Protein AF-A0A4C1VQT9-F1 (afdb_monomer_lite)

Radius of gyration: 30.83 Å; chains: 1; bounding box: 54×48×93 Å

InterPro domains:
  IPR000058 Zinc finger, AN1-type [PF01428] (2-27)
  IPR000058 Zinc finger, AN1-type [PS51039] (1-33)
  IPR035896 AN1-like Zinc finger [G3DSA:4.10.1110.10] (1-51)
  IPR035896 AN1-like Zinc finger [SSF118310] (2-44)

Sequence (117 aa):
MVPLVCSECSLNFCLKHRHTTDHACEGKLAAKRRQAAEAAMARMKAQENRSPANASVTNQSFSDIQGNMTEDEALAHALAISMQDEAQSVQERDANLARALMRQRVGGEQNSRCIIS

Foldseek 3Di:
DDWQAAPFLRDTDDPQQNDCVSDVRPGNVVSVVVVVVVVVVVVVVVVVVDDDDDDDDDDDDPPVVPDDQDPVSVVVVVVVVVVVVVVVVVVVVVVVVVVVVVVVVVPPDDDDDDDDD

Organism: Eumeta variegata (NCBI:txid151549)

Secondary structure (DSSP, 8-state):
---EE-TTT--EE-GGG-STTTTT--HHHHHHHHHHHHHHHHHHHHHHT----------S--TTTSS---HHHHHHHHHHHHHHHHHHHHHHHHHHHHHHHHHHHTTS---------

Structure (mmCIF, N/CA/C/O backbone):
data_AF-A0A4C1VQT9-F1
#
_entry.id   AF-A0A4C1VQT9-F1
#
loop_
_atom_site.group_PDB
_atom_site.id
_atom_site.type_symbol
_atom_site.label_atom_id
_atom_site.label_alt_id
_atom_site.label_comp_id
_atom_site.label_asym_id
_atom_site.label_entity_id
_atom_site.label_seq_id
_atom_site.pdbx_PDB_ins_code
_atom_site.Cartn_x
_atom_site.Cartn_y
_atom_site.Cartn_z
_atom_site.occupancy
_atom_site.B_iso_or_equiv
_atom_site.auth_seq_id
_atom_site.auth_comp_id
_atom_site.auth_asym_id
_atom_site.auth_atom_id
_atom_site.pdbx_PDB_model_num
ATOM 1 N N . MET A 1 1 ? -10.514 1.013 -29.780 1.00 65.19 1 MET A N 1
ATOM 2 C CA . MET A 1 1 ? -9.141 1.138 -29.234 1.00 65.19 1 MET A CA 1
ATOM 3 C C . MET A 1 1 ? -8.740 -0.227 -28.698 1.00 65.19 1 MET A C 1
ATOM 5 O O . MET A 1 1 ? -9.563 -0.838 -28.032 1.00 65.19 1 MET A O 1
ATOM 9 N N . VAL A 1 2 ? -7.555 -0.736 -29.041 1.00 82.19 2 VAL A N 1
ATOM 10 C CA . VAL A 1 2 ? -7.097 -2.073 -28.617 1.00 82.19 2 VAL A CA 1
ATOM 11 C C . VAL A 1 2 ? -6.213 -1.920 -27.373 1.00 82.19 2 VAL A C 1
ATOM 13 O O . VAL A 1 2 ? -5.217 -1.198 -27.463 1.00 82.19 2 VAL A O 1
ATOM 16 N N . PRO A 1 3 ? -6.554 -2.536 -26.225 1.00 83.25 3 PRO A N 1
ATOM 17 C CA . PRO A 1 3 ? -5.699 -2.506 -25.043 1.00 83.25 3 PRO A CA 1
ATOM 18 C C . PRO A 1 3 ? -4.463 -3.388 -25.263 1.00 83.25 3 PRO A C 1
ATOM 20 O O . PRO A 1 3 ? -4.587 -4.553 -25.641 1.00 83.25 3 PRO A O 1
ATOM 23 N N . LEU A 1 4 ? -3.269 -2.838 -25.029 1.00 89.88 4 LEU A N 1
ATOM 24 C CA . LEU A 1 4 ? -2.021 -3.601 -25.032 1.00 89.88 4 LEU A CA 1
ATOM 25 C C . LEU A 1 4 ? -1.558 -3.809 -23.596 1.00 89.88 4 LEU A C 1
ATOM 27 O O . LEU A 1 4 ? -1.104 -2.871 -22.943 1.00 89.88 4 LEU A O 1
ATOM 31 N N . VAL A 1 5 ? -1.685 -5.046 -23.124 1.00 92.88 5 VAL A N 1
ATOM 32 C CA . VAL A 1 5 ? -1.289 -5.453 -21.775 1.00 92.88 5 VAL A CA 1
ATOM 33 C C . VAL A 1 5 ? 0.158 -5.938 -21.799 1.00 92.88 5 VAL A C 1
ATOM 35 O O . VAL A 1 5 ? 0.507 -6.828 -22.574 1.00 92.88 5 VAL A O 1
ATOM 38 N N . CYS A 1 6 ? 1.004 -5.375 -20.939 1.00 92.50 6 CYS A N 1
ATOM 39 C CA . CYS A 1 6 ? 2.365 -5.869 -20.742 1.00 92.50 6 CYS A CA 1
ATOM 40 C C . CYS A 1 6 ? 2.352 -7.224 -20.013 1.00 92.50 6 CYS A C 1
ATOM 42 O O . CYS A 1 6 ? 1.701 -7.364 -18.979 1.00 92.50 6 CYS A O 1
ATOM 44 N N . SER A 1 7 ? 3.109 -8.211 -20.503 1.00 90.81 7 SER A N 1
ATOM 45 C CA . SER A 1 7 ? 3.187 -9.561 -19.915 1.00 90.81 7 SER A CA 1
ATOM 46 C C . SER A 1 7 ? 3.878 -9.616 -18.551 1.00 90.81 7 SER A C 1
ATOM 48 O O . SER A 1 7 ? 3.730 -10.597 -17.821 1.00 90.81 7 SER A O 1
ATOM 50 N N . GLU A 1 8 ? 4.664 -8.592 -18.213 1.00 92.81 8 GLU A N 1
ATOM 51 C CA . GLU A 1 8 ? 5.417 -8.552 -16.962 1.00 92.81 8 GLU A CA 1
ATOM 52 C C . GLU A 1 8 ? 4.651 -7.826 -15.859 1.00 92.81 8 GLU A C 1
ATOM 54 O O . GLU A 1 8 ? 4.464 -8.380 -14.781 1.00 92.81 8 GLU A O 1
ATOM 59 N N . CYS A 1 9 ? 4.191 -6.599 -16.111 1.00 92.19 9 CYS A N 1
ATOM 60 C CA . CYS A 1 9 ? 3.545 -5.782 -15.084 1.00 92.19 9 CYS A CA 1
ATOM 61 C C . CYS A 1 9 ? 2.009 -5.786 -15.136 1.00 92.19 9 CYS A C 1
ATOM 63 O O . CYS A 1 9 ? 1.372 -5.184 -14.266 1.00 92.19 9 CYS A O 1
ATOM 65 N N . SER A 1 10 ? 1.423 -6.456 -16.136 1.00 91.56 10 SER A N 1
ATOM 66 C CA . SER A 1 10 ? -0.025 -6.575 -16.359 1.00 91.56 10 SER A CA 1
ATOM 67 C C . SER A 1 10 ? -0.754 -5.227 -16.459 1.00 91.56 10 SER A C 1
ATOM 69 O O . SER A 1 10 ? -1.941 -5.135 -16.154 1.00 91.56 10 SER A O 1
ATOM 71 N N . LEU A 1 11 ? -0.042 -4.173 -16.876 1.00 91.00 11 LEU A N 1
ATOM 72 C CA . LEU A 1 11 ? -0.579 -2.828 -17.093 1.00 91.00 11 LEU A CA 1
ATOM 73 C C . LEU A 1 11 ? -0.863 -2.570 -18.577 1.00 91.00 11 LEU A C 1
ATOM 75 O O . LEU A 1 11 ? -0.239 -3.172 -19.453 1.00 91.00 11 LEU A O 1
ATOM 79 N N . ASN A 1 12 ? -1.805 -1.659 -18.838 1.00 93.00 12 ASN A N 1
ATOM 80 C CA . ASN A 1 12 ? -2.196 -1.242 -20.182 1.00 93.00 12 ASN A CA 1
ATOM 81 C C . ASN A 1 12 ? -1.324 -0.086 -20.677 1.00 93.00 12 ASN A C 1
ATOM 83 O O . ASN A 1 12 ? -1.196 0.932 -19.999 1.00 93.00 12 ASN A O 1
ATOM 87 N N . PHE A 1 13 ? -0.805 -0.211 -21.895 1.00 92.12 13 PHE A N 1
ATOM 88 C CA . PHE A 1 13 ? 0.005 0.809 -22.555 1.00 92.12 13 PHE A CA 1
ATOM 89 C C . PHE A 1 13 ? -0.475 1.063 -23.991 1.00 92.12 13 PHE A C 1
ATOM 91 O O . PHE A 1 13 ? -1.281 0.318 -24.548 1.00 92.12 13 PHE A O 1
ATOM 98 N N . CYS A 1 14 ? 0.005 2.144 -24.607 1.00 92.50 14 CYS A N 1
ATOM 99 C CA . CYS A 1 14 ? -0.223 2.424 -26.027 1.00 92.50 14 CYS A CA 1
ATOM 100 C C . CYS A 1 14 ? 0.831 1.721 -26.905 1.00 92.50 14 CYS A C 1
ATOM 102 O O . CYS A 1 14 ? 1.847 1.251 -26.398 1.00 92.50 14 CYS A O 1
ATOM 104 N N . LEU A 1 15 ? 0.639 1.687 -28.235 1.00 89.81 15 LEU A N 1
ATOM 105 C CA . LEU A 1 15 ? 1.601 1.053 -29.161 1.00 89.81 15 LEU A CA 1
ATOM 106 C C . LEU A 1 15 ? 3.033 1.584 -28.998 1.00 89.81 15 LEU A C 1
ATOM 108 O O . LEU A 1 15 ? 3.982 0.814 -29.131 1.00 89.81 15 LEU A O 1
ATOM 112 N N . LYS A 1 16 ? 3.173 2.881 -28.689 1.00 90.88 16 LYS A N 1
ATOM 113 C CA . LYS A 1 16 ? 4.469 3.534 -28.460 1.00 90.88 16 LYS A CA 1
ATOM 114 C C . LYS A 1 16 ? 5.168 3.046 -27.190 1.00 90.88 16 LYS A C 1
ATOM 116 O O . LYS A 1 16 ? 6.382 3.109 -27.133 1.00 90.88 16 LYS A O 1
ATOM 121 N N . HIS A 1 17 ? 4.424 2.540 -26.206 1.00 92.25 17 HIS A N 1
ATOM 122 C CA . HIS A 1 17 ? 4.955 2.111 -24.908 1.00 92.25 17 HIS A CA 1
ATOM 123 C C . HIS A 1 17 ? 4.759 0.610 -24.653 1.00 92.25 17 HIS A C 1
ATOM 125 O O . HIS A 1 17 ? 4.718 0.168 -23.507 1.00 92.25 17 HIS A O 1
ATOM 131 N N . ARG A 1 18 ? 4.615 -0.202 -25.711 1.00 90.75 18 ARG A N 1
ATOM 132 C CA . ARG A 1 18 ? 4.323 -1.636 -25.551 1.00 90.75 18 ARG A CA 1
ATOM 133 C C . ARG A 1 18 ? 5.484 -2.425 -24.940 1.00 90.75 18 ARG A C 1
ATOM 135 O O . ARG A 1 18 ? 5.249 -3.448 -24.305 1.00 90.75 18 ARG A O 1
ATOM 142 N N . HIS A 1 19 ? 6.723 -1.992 -25.171 1.00 91.62 19 HIS A N 1
ATOM 143 C CA . HIS A 1 19 ? 7.910 -2.700 -24.700 1.00 91.62 19 HIS A CA 1
ATOM 144 C C . HIS A 1 19 ? 8.334 -2.232 -23.316 1.00 91.62 19 HIS A C 1
ATOM 146 O O . HIS A 1 19 ? 8.161 -1.070 -22.964 1.00 91.62 19 HIS A O 1
ATOM 152 N N . THR A 1 20 ? 8.957 -3.138 -22.563 1.00 89.81 20 THR A N 1
ATOM 153 C CA . THR A 1 20 ? 9.456 -2.917 -21.196 1.00 89.81 20 THR A CA 1
ATOM 154 C C . THR A 1 20 ? 10.550 -1.855 -21.085 1.00 89.81 20 THR A C 1
ATOM 156 O O . THR A 1 20 ? 10.921 -1.495 -19.976 1.00 89.81 20 THR A O 1
ATOM 159 N N . THR A 1 21 ? 11.111 -1.405 -22.208 1.00 90.25 21 THR A N 1
ATOM 160 C CA . THR A 1 21 ? 12.071 -0.295 -22.292 1.00 90.25 21 THR A CA 1
ATOM 161 C C . THR A 1 21 ? 11.386 1.053 -22.497 1.00 90.25 21 THR A C 1
ATOM 163 O O . THR A 1 21 ? 11.907 2.070 -22.056 1.00 90.25 21 THR A O 1
ATOM 166 N N . ASP A 1 22 ? 10.224 1.063 -23.155 1.00 91.62 22 ASP A N 1
ATOM 167 C CA . ASP A 1 22 ? 9.461 2.276 -23.471 1.00 91.62 22 ASP A CA 1
ATOM 168 C C . ASP A 1 22 ? 8.476 2.657 -22.357 1.00 91.62 22 ASP A C 1
ATOM 170 O O . ASP A 1 22 ? 8.019 3.795 -22.280 1.00 91.62 22 ASP A O 1
ATOM 174 N N . HIS A 1 23 ? 8.142 1.711 -21.478 1.00 91.25 23 HIS A N 1
ATOM 175 C CA . HIS A 1 23 ? 7.532 1.996 -20.185 1.00 91.25 23 HIS A CA 1
ATOM 176 C C . HIS A 1 23 ? 8.478 1.538 -19.082 1.00 91.25 23 HIS A C 1
ATOM 178 O O . HIS A 1 23 ? 9.120 0.504 -19.218 1.00 91.25 23 HIS A O 1
ATOM 184 N N . ALA A 1 24 ? 8.549 2.278 -17.975 1.00 90.88 24 AL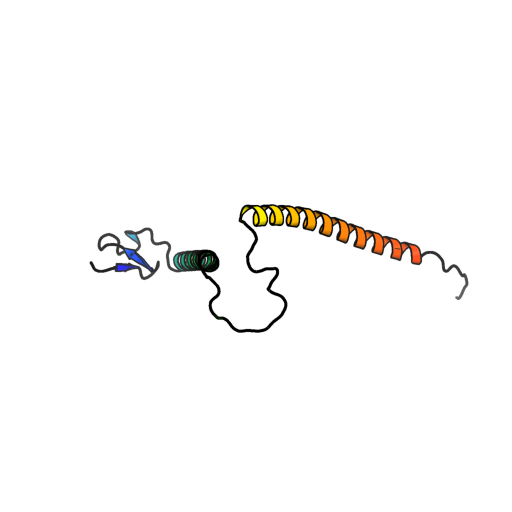A A N 1
ATOM 185 C CA . ALA A 1 24 ? 9.332 1.892 -16.804 1.00 90.88 24 ALA A CA 1
ATOM 186 C C . ALA A 1 24 ? 8.735 0.628 -16.151 1.00 90.88 24 ALA A C 1
ATOM 188 O O . ALA A 1 24 ? 7.958 0.695 -15.200 1.00 90.88 24 ALA A O 1
ATOM 189 N N . CYS A 1 25 ? 9.030 -0.541 -16.720 1.00 92.75 25 CYS A N 1
ATOM 190 C CA . CYS A 1 25 ? 8.448 -1.805 -16.304 1.00 92.75 25 CYS A CA 1
ATOM 191 C C . CYS A 1 25 ? 9.034 -2.256 -14.965 1.00 92.75 25 CYS A C 1
ATOM 193 O O . CYS A 1 25 ? 10.182 -2.678 -14.889 1.00 92.75 25 CYS A O 1
ATOM 195 N N . GLU A 1 26 ? 8.210 -2.262 -13.922 1.00 89.94 26 GLU A N 1
ATOM 196 C CA . GLU A 1 26 ? 8.603 -2.723 -12.581 1.00 89.94 26 GLU A CA 1
ATOM 197 C C . GLU A 1 26 ? 8.749 -4.260 -12.484 1.00 89.94 26 GLU A C 1
ATOM 199 O O . GLU A 1 26 ? 9.241 -4.797 -11.491 1.00 89.94 26 GLU A O 1
ATOM 204 N N . GLY A 1 27 ? 8.313 -4.989 -13.518 1.00 92.25 27 GLY A N 1
ATOM 205 C CA . GLY A 1 27 ? 8.392 -6.447 -13.604 1.00 92.25 27 GLY A CA 1
ATOM 206 C C . GLY A 1 27 ? 7.295 -7.197 -12.834 1.00 92.25 27 GLY A C 1
ATOM 207 O O . GLY A 1 27 ? 6.469 -6.616 -12.125 1.00 92.25 27 GLY A O 1
ATOM 208 N N . LYS A 1 28 ? 7.300 -8.533 -12.959 1.00 91.62 28 LYS A N 1
ATOM 209 C CA . LYS A 1 28 ? 6.267 -9.425 -12.389 1.00 91.62 28 LYS A CA 1
ATOM 210 C C . LYS A 1 28 ? 6.146 -9.360 -10.874 1.00 91.62 28 LYS A C 1
ATOM 212 O O . LYS A 1 28 ? 5.036 -9.384 -10.344 1.00 91.62 28 LYS A O 1
ATOM 217 N N . LEU A 1 29 ? 7.271 -9.321 -10.159 1.00 92.56 29 LEU A N 1
ATOM 218 C CA . LEU A 1 29 ? 7.253 -9.371 -8.695 1.00 92.56 29 LEU A CA 1
ATOM 219 C C . LEU A 1 29 ? 6.673 -8.083 -8.100 1.00 92.56 29 LEU A C 1
ATOM 221 O O . LEU A 1 29 ? 5.814 -8.148 -7.221 1.00 92.56 29 LEU A O 1
ATOM 225 N N . ALA A 1 30 ? 7.109 -6.925 -8.599 1.00 91.56 30 ALA A N 1
ATOM 226 C CA . ALA A 1 30 ? 6.597 -5.634 -8.155 1.00 91.56 30 ALA A CA 1
ATOM 227 C C . ALA A 1 30 ? 5.113 -5.470 -8.508 1.00 91.56 30 ALA A C 1
ATOM 229 O O . ALA A 1 30 ? 4.319 -5.077 -7.654 1.00 91.56 30 ALA A O 1
ATOM 230 N N . ALA A 1 31 ? 4.706 -5.888 -9.711 1.00 91.19 31 ALA A N 1
ATOM 231 C CA . ALA A 1 31 ? 3.304 -5.855 -10.113 1.00 91.19 31 ALA A CA 1
ATOM 232 C C . ALA A 1 31 ? 2.401 -6.708 -9.211 1.00 91.19 31 ALA A C 1
ATOM 234 O O . ALA A 1 31 ? 1.341 -6.240 -8.798 1.00 91.19 31 ALA A O 1
ATOM 235 N N . LYS A 1 32 ? 2.838 -7.916 -8.824 1.00 92.19 32 LYS A N 1
ATOM 236 C CA . LYS A 1 32 ? 2.106 -8.750 -7.854 1.00 92.19 32 LYS A CA 1
ATOM 237 C C . LYS A 1 32 ? 1.974 -8.076 -6.489 1.00 92.19 32 LYS A C 1
ATOM 239 O O . LYS A 1 32 ? 0.902 -8.130 -5.893 1.00 92.19 32 LYS A O 1
ATOM 244 N N . ARG A 1 33 ? 3.038 -7.432 -5.995 1.00 93.38 33 ARG A N 1
ATOM 245 C CA . ARG A 1 33 ? 2.998 -6.688 -4.722 1.00 93.38 33 ARG A CA 1
ATOM 246 C C . ARG A 1 33 ? 1.991 -5.542 -4.779 1.00 93.38 33 ARG A C 1
ATOM 248 O O . ARG A 1 33 ? 1.167 -5.424 -3.879 1.00 93.38 33 ARG A O 1
ATOM 255 N N . ARG A 1 34 ? 2.010 -4.753 -5.857 1.00 91.88 34 ARG A N 1
ATOM 256 C CA . ARG A 1 34 ? 1.050 -3.664 -6.085 1.00 91.88 34 ARG A CA 1
ATOM 257 C C . ARG A 1 34 ? -0.387 -4.178 -6.151 1.00 91.88 34 ARG A C 1
ATOM 259 O O . ARG A 1 34 ? -1.244 -3.650 -5.454 1.00 91.88 34 ARG A O 1
ATOM 266 N N . GLN A 1 35 ? -0.636 -5.244 -6.909 1.00 90.75 35 GLN A N 1
ATOM 267 C CA . GLN A 1 35 ? -1.965 -5.852 -7.005 1.00 90.75 35 GLN A CA 1
ATOM 268 C C . GLN A 1 35 ? -2.465 -6.367 -5.647 1.00 90.75 35 GLN A C 1
ATOM 270 O O . GLN A 1 35 ? -3.635 -6.197 -5.312 1.00 90.75 35 GLN A O 1
ATOM 275 N N . ALA A 1 36 ? -1.588 -6.979 -4.846 1.00 92.44 36 ALA A N 1
ATOM 276 C CA . ALA A 1 36 ? -1.939 -7.435 -3.505 1.00 92.44 36 ALA A CA 1
ATOM 277 C C . ALA A 1 36 ? -2.293 -6.263 -2.575 1.00 92.44 36 ALA A C 1
ATOM 279 O O . ALA A 1 36 ? -3.284 -6.346 -1.849 1.00 92.44 36 ALA A O 1
ATOM 280 N N . ALA A 1 37 ? -1.522 -5.172 -2.627 1.00 92.69 37 ALA A N 1
ATOM 281 C CA . ALA A 1 37 ? -1.783 -3.965 -1.847 1.00 92.69 37 ALA A CA 1
ATOM 282 C C . ALA A 1 37 ? -3.116 -3.311 -2.240 1.00 92.69 37 ALA A C 1
ATOM 284 O O . ALA A 1 37 ? -3.947 -3.030 -1.378 1.00 92.69 37 ALA A O 1
ATOM 285 N N . GLU A 1 38 ? -3.367 -3.151 -3.538 1.00 92.44 38 GLU A N 1
ATOM 286 C CA . GLU A 1 38 ? -4.620 -2.596 -4.052 1.00 92.44 38 GLU A CA 1
ATOM 287 C C . GLU A 1 38 ? -5.824 -3.465 -3.662 1.00 92.44 38 GLU A C 1
ATOM 289 O O . GLU A 1 38 ? -6.835 -2.952 -3.187 1.00 92.44 38 GLU A O 1
ATOM 294 N N . ALA A 1 39 ? -5.704 -4.793 -3.755 1.00 91.69 39 ALA A N 1
ATOM 295 C CA . ALA A 1 39 ? -6.755 -5.712 -3.326 1.00 91.69 39 ALA A CA 1
ATOM 296 C C . ALA A 1 39 ? -7.011 -5.666 -1.808 1.00 91.69 39 ALA A C 1
ATOM 298 O O . ALA A 1 39 ? -8.141 -5.885 -1.368 1.00 91.69 39 ALA A O 1
ATOM 299 N N . ALA A 1 40 ? -5.987 -5.404 -0.992 1.00 93.00 40 ALA A N 1
ATOM 300 C CA . ALA A 1 40 ? -6.152 -5.201 0.446 1.00 93.00 40 ALA A CA 1
ATOM 301 C C . ALA A 1 40 ? -6.920 -3.902 0.740 1.00 93.00 40 ALA A C 1
ATOM 303 O O . ALA A 1 40 ? -7.898 -3.928 1.485 1.00 93.00 40 ALA A O 1
ATOM 304 N N . MET A 1 41 ? -6.552 -2.799 0.084 1.00 92.62 41 MET A N 1
ATOM 305 C CA . MET A 1 41 ? -7.251 -1.515 0.222 1.00 92.62 41 MET A CA 1
ATOM 306 C C . MET A 1 41 ? -8.696 -1.59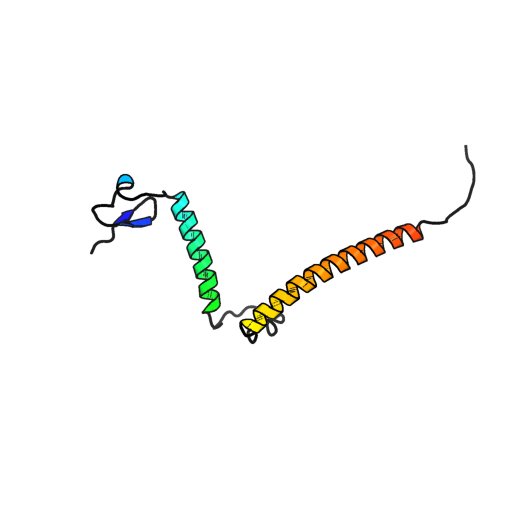0 -0.286 1.00 92.62 41 MET A C 1
ATOM 308 O O . MET A 1 41 ? -9.612 -1.086 0.359 1.00 92.62 41 MET A O 1
ATOM 312 N N . ALA A 1 42 ? -8.934 -2.280 -1.404 1.00 90.25 42 ALA A N 1
ATOM 313 C CA . ALA A 1 42 ? -10.277 -2.490 -1.934 1.00 90.25 42 ALA A CA 1
ATOM 314 C C . ALA A 1 42 ? -11.165 -3.287 -0.966 1.00 90.25 42 ALA A C 1
ATOM 316 O O . ALA A 1 42 ? -12.351 -2.991 -0.852 1.00 90.25 42 ALA A O 1
ATOM 317 N N . ARG A 1 43 ? -10.605 -4.262 -0.235 1.00 90.12 43 ARG A N 1
ATOM 318 C CA . ARG A 1 43 ? -11.328 -4.985 0.825 1.00 90.12 43 ARG A CA 1
ATOM 319 C C . ARG A 1 43 ? -11.699 -4.075 1.992 1.00 90.12 43 ARG A C 1
ATOM 321 O O . ARG A 1 43 ? -12.842 -4.129 2.431 1.00 90.12 43 ARG A O 1
ATOM 328 N N . MET A 1 44 ? -10.779 -3.220 2.438 1.00 86.94 44 MET A N 1
ATOM 329 C CA . MET A 1 44 ? -11.056 -2.236 3.492 1.00 86.94 44 MET A CA 1
ATOM 330 C C . MET A 1 44 ? -12.186 -1.284 3.073 1.00 86.94 44 MET A C 1
ATOM 332 O O . MET A 1 44 ? -13.158 -1.125 3.803 1.00 86.94 44 MET A O 1
ATOM 336 N N . LYS A 1 45 ? -12.134 -0.759 1.843 1.00 86.62 45 LYS A N 1
ATOM 337 C CA . LYS A 1 45 ? -13.182 0.117 1.297 1.00 86.62 45 LYS A CA 1
ATOM 338 C C . LYS A 1 45 ? -14.519 -0.602 1.062 1.00 86.62 45 LYS A C 1
ATOM 340 O O . LYS A 1 45 ? -15.585 -0.020 1.223 1.00 86.62 45 LYS A O 1
ATOM 345 N N . ALA A 1 46 ? -14.494 -1.870 0.656 1.00 78.56 46 ALA A N 1
ATOM 346 C CA . ALA A 1 46 ? -15.713 -2.655 0.461 1.00 78.56 46 ALA A CA 1
ATOM 347 C C . ALA A 1 46 ? -16.395 -3.020 1.787 1.00 78.56 46 ALA A C 1
ATOM 349 O O . ALA A 1 46 ? -17.613 -3.179 1.808 1.00 78.56 46 ALA A O 1
ATOM 350 N N . GLN A 1 47 ? -15.632 -3.149 2.875 1.00 70.00 47 GLN A N 1
ATOM 351 C CA . GLN A 1 47 ? -16.180 -3.357 4.214 1.00 70.00 47 GLN A CA 1
ATOM 352 C C . GLN A 1 47 ? -16.941 -2.120 4.708 1.00 70.00 47 GLN A C 1
ATOM 354 O O . GLN A 1 47 ? -17.981 -2.268 5.337 1.00 70.00 47 GLN A O 1
ATOM 359 N N . GLU A 1 48 ? -16.482 -0.922 4.349 1.00 66.62 48 GLU A N 1
ATOM 360 C CA . GLU A 1 48 ? -17.169 0.341 4.649 1.00 66.62 48 GLU A CA 1
ATOM 361 C C . GLU A 1 48 ? -18.525 0.459 3.928 1.00 66.62 48 GLU A C 1
ATOM 363 O O . GLU A 1 48 ? -19.484 0.987 4.480 1.00 66.62 48 GLU A O 1
ATOM 368 N N . ASN A 1 49 ? -18.637 -0.089 2.711 1.00 64.31 49 ASN A N 1
ATOM 369 C CA . ASN A 1 49 ? -19.816 0.085 1.854 1.00 64.31 49 ASN A CA 1
ATOM 370 C C . ASN A 1 49 ? -20.752 -1.143 1.792 1.00 64.31 49 ASN A C 1
ATOM 372 O O . ASN A 1 49 ? -21.720 -1.152 1.028 1.00 64.31 49 ASN A O 1
ATOM 376 N N . ARG A 1 50 ? -20.469 -2.218 2.544 1.00 57.62 50 ARG A N 1
ATOM 377 C CA . ARG A 1 50 ? -21.338 -3.405 2.612 1.00 57.62 50 ARG A CA 1
ATOM 378 C C . ARG A 1 50 ? -22.319 -3.292 3.776 1.00 57.62 50 ARG A C 1
ATOM 380 O O . ARG A 1 50 ? -22.015 -3.673 4.901 1.00 57.62 50 ARG A O 1
ATOM 387 N N . SER A 1 51 ? -23.550 -2.888 3.468 1.00 57.03 51 SER A N 1
ATOM 388 C CA . SER A 1 51 ? -24.716 -3.238 4.288 1.00 57.03 51 SER A CA 1
ATOM 389 C C . SER A 1 51 ? -24.824 -4.775 4.363 1.00 57.03 51 SER A C 1
ATOM 391 O O . SER A 1 51 ? -24.725 -5.434 3.320 1.00 57.03 51 SER A O 1
ATOM 393 N N . PRO A 1 52 ? -24.998 -5.390 5.547 1.00 53.50 52 PRO A N 1
ATOM 394 C CA . PRO A 1 52 ? -24.921 -6.837 5.694 1.00 53.50 52 PRO A CA 1
ATOM 395 C C . PRO A 1 52 ? -26.236 -7.484 5.248 1.00 53.50 52 PRO A C 1
ATOM 397 O O . PRO A 1 52 ? -27.108 -7.792 6.053 1.00 53.50 52 PRO A O 1
ATOM 400 N N . ALA A 1 53 ? -26.387 -7.717 3.948 1.00 55.09 53 ALA A N 1
ATOM 401 C CA . ALA A 1 53 ? -27.387 -8.644 3.444 1.00 55.09 53 ALA A CA 1
ATOM 402 C C . ALA A 1 53 ? -26.745 -10.031 3.300 1.00 55.09 53 ALA A C 1
ATOM 404 O O . ALA A 1 53 ? -26.010 -10.299 2.353 1.00 55.09 53 ALA A O 1
ATOM 405 N N . ASN A 1 54 ? -27.096 -10.915 4.236 1.00 63.78 54 ASN A N 1
ATOM 406 C CA . ASN A 1 54 ? -27.081 -12.368 4.074 1.00 63.78 54 ASN A CA 1
ATOM 407 C C . ASN A 1 54 ? -25.705 -13.074 4.136 1.00 63.78 54 ASN A C 1
ATOM 409 O O . ASN A 1 54 ? -25.110 -13.443 3.126 1.00 63.78 54 ASN A O 1
ATOM 413 N N . ALA A 1 55 ? -25.250 -13.358 5.355 1.00 50.28 55 ALA A N 1
ATOM 414 C CA . ALA A 1 55 ? -24.382 -14.500 5.638 1.00 50.28 55 ALA A CA 1
ATOM 415 C C . ALA A 1 55 ? -24.810 -15.111 6.978 1.00 50.28 55 ALA A C 1
ATOM 417 O O . ALA A 1 55 ? -24.406 -14.677 8.051 1.00 50.28 55 ALA A O 1
ATOM 418 N N . SER A 1 56 ? -25.701 -16.096 6.887 1.00 70.38 56 SER A N 1
ATOM 419 C CA . SER A 1 56 ? -26.000 -17.053 7.952 1.00 70.38 56 SER A CA 1
ATOM 420 C C . SER A 1 56 ? -24.714 -17.771 8.363 1.00 70.38 56 SER A C 1
ATOM 422 O O . SER A 1 56 ? -24.167 -18.447 7.502 1.00 70.38 56 SER A O 1
ATOM 424 N N . VAL A 1 57 ? -24.251 -17.620 9.614 1.00 49.69 57 VAL A N 1
ATOM 425 C CA . VAL A 1 57 ? -23.467 -18.599 10.407 1.00 49.69 57 VAL A CA 1
ATOM 426 C C . VAL A 1 57 ? -23.398 -18.103 11.872 1.00 49.69 57 VAL A C 1
ATOM 428 O O . VAL A 1 57 ? -22.665 -17.180 12.198 1.00 49.69 57 VAL A O 1
ATOM 431 N N . THR A 1 58 ? -24.191 -18.757 12.730 1.00 46.41 58 THR A N 1
ATOM 432 C CA . THR A 1 58 ? -24.060 -18.969 14.196 1.00 46.41 58 THR A CA 1
ATOM 433 C C . THR A 1 58 ? -23.826 -17.798 15.171 1.00 46.41 58 THR A C 1
ATOM 435 O O . THR A 1 58 ? -22.746 -17.231 15.273 1.00 46.41 58 THR A O 1
ATOM 438 N N . ASN A 1 59 ? -24.848 -17.593 16.014 1.00 64.62 59 ASN A N 1
ATOM 439 C CA . ASN A 1 59 ? -24.868 -16.875 17.294 1.00 64.62 59 ASN A CA 1
ATOM 440 C C . ASN A 1 59 ? -23.634 -17.118 18.183 1.00 64.62 59 ASN A C 1
ATOM 442 O O . ASN A 1 59 ? -23.480 -18.219 18.707 1.00 64.62 59 ASN A O 1
ATOM 446 N N . GLN A 1 60 ? -22.884 -16.054 18.474 1.00 47.19 60 GLN A N 1
ATOM 447 C CA . GLN A 1 60 ? -22.658 -15.569 19.843 1.00 47.19 60 GLN A CA 1
ATOM 448 C C . GLN A 1 60 ? -22.504 -14.040 19.789 1.00 47.19 60 GLN A C 1
ATOM 450 O O . GLN A 1 60 ? -21.676 -13.545 19.031 1.00 47.19 60 GLN A O 1
ATOM 455 N N . SER A 1 61 ? -23.351 -13.324 20.539 1.00 56.16 61 SER A N 1
ATOM 456 C CA . SER A 1 61 ? -23.357 -11.870 20.801 1.00 56.16 61 SER A CA 1
ATOM 457 C C . SER A 1 61 ? -22.512 -10.986 19.874 1.00 56.16 61 SER A C 1
ATOM 459 O O . SER A 1 61 ? -21.403 -10.588 20.215 1.00 56.16 61 SER A O 1
ATOM 461 N N . PHE A 1 62 ? -23.074 -10.630 18.719 1.00 50.34 62 PHE A N 1
ATOM 462 C CA . PHE A 1 62 ? -22.504 -9.636 17.796 1.00 50.34 62 PHE A CA 1
ATOM 463 C C . PHE A 1 62 ? -23.219 -8.271 17.869 1.00 50.34 62 PHE A C 1
ATOM 465 O O . PHE A 1 62 ? -22.814 -7.320 17.203 1.00 50.34 62 PHE A O 1
ATOM 472 N N . SER A 1 63 ? -24.273 -8.161 18.687 1.00 55.69 63 SER A N 1
ATOM 473 C CA . SER A 1 63 ? -25.169 -6.998 18.729 1.00 55.69 63 SER A CA 1
ATOM 474 C C . SER A 1 63 ? -24.550 -5.743 19.349 1.00 55.69 63 SER A C 1
ATOM 476 O O . SER A 1 63 ? -25.006 -4.651 19.036 1.00 55.69 63 S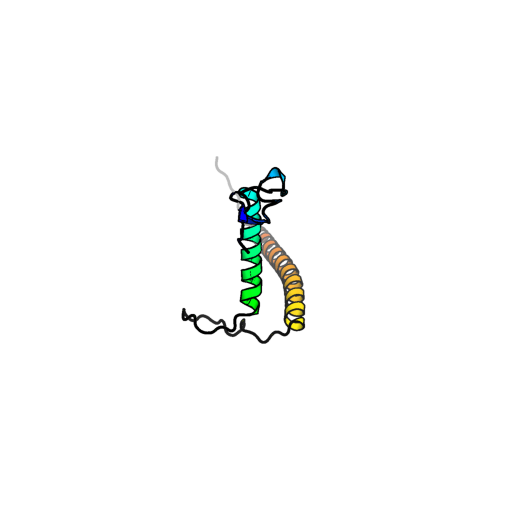ER A O 1
ATOM 478 N N . ASP A 1 64 ? -23.486 -5.870 20.148 1.00 52.91 64 ASP A N 1
ATOM 479 C CA . ASP A 1 64 ? -22.776 -4.713 20.720 1.00 52.91 64 ASP A CA 1
ATOM 480 C C . ASP A 1 64 ? -21.665 -4.175 19.800 1.00 52.91 64 ASP A C 1
ATOM 482 O O . ASP A 1 64 ? -21.043 -3.160 20.097 1.00 52.91 64 ASP A O 1
ATOM 486 N N . ILE A 1 65 ? -21.419 -4.829 18.656 1.00 59.00 65 ILE A N 1
ATOM 487 C CA . ILE A 1 65 ? -20.390 -4.421 17.680 1.00 59.00 65 ILE A CA 1
ATOM 488 C C . ILE A 1 65 ? -21.028 -3.914 16.371 1.00 59.00 65 ILE A C 1
ATOM 490 O O . ILE A 1 65 ? -20.354 -3.349 15.511 1.00 59.00 65 ILE A O 1
ATOM 494 N N . GLN A 1 66 ? -22.348 -4.046 16.205 1.00 47.97 66 GLN A N 1
ATOM 495 C CA . GLN A 1 66 ? -23.043 -3.664 14.974 1.00 47.97 66 GLN A CA 1
ATOM 496 C C . GLN A 1 66 ? -23.752 -2.307 15.085 1.00 47.97 66 GLN A C 1
ATOM 498 O O . GLN A 1 66 ? -24.974 -2.219 15.074 1.00 47.97 66 GLN A O 1
ATOM 503 N N . GLY A 1 67 ? -22.947 -1.240 15.065 1.00 58.28 67 GLY A N 1
ATOM 504 C CA . GLY A 1 67 ? -23.266 -0.080 14.225 1.00 58.28 67 GLY A CA 1
ATOM 505 C C . GLY A 1 67 ? -24.172 1.010 14.797 1.00 58.28 67 GLY A C 1
ATOM 506 O O . GLY A 1 67 ? -25.157 1.364 14.156 1.00 58.28 67 GLY A O 1
ATOM 507 N N . ASN A 1 68 ? -23.789 1.627 15.918 1.00 58.28 68 ASN A N 1
ATOM 508 C CA . ASN A 1 68 ? -24.312 2.954 16.282 1.00 58.28 68 ASN A CA 1
ATOM 509 C C . ASN A 1 68 ? -23.246 3.937 16.796 1.00 58.28 68 ASN A C 1
ATOM 511 O O . ASN A 1 68 ? -23.584 4.941 17.406 1.00 58.28 68 ASN A O 1
ATOM 515 N N . MET A 1 69 ? -21.964 3.663 16.559 1.00 58.16 69 MET A N 1
ATOM 516 C CA . MET A 1 69 ? -20.903 4.594 16.939 1.00 58.16 69 MET A CA 1
ATOM 517 C C . MET A 1 69 ? -20.664 5.549 15.771 1.00 58.16 69 MET A C 1
ATOM 519 O O . MET A 1 69 ? -20.238 5.134 14.692 1.00 58.16 69 MET A O 1
ATOM 523 N N . THR A 1 70 ? -21.006 6.821 15.977 1.00 74.50 70 THR A N 1
ATOM 524 C CA . THR A 1 70 ? -20.653 7.908 15.049 1.00 74.50 70 THR A CA 1
ATOM 525 C C . THR A 1 70 ? -19.123 7.991 14.904 1.00 74.50 70 THR A C 1
ATOM 527 O O . THR A 1 70 ? -18.403 7.518 15.779 1.00 74.50 70 THR A O 1
ATOM 530 N N . GLU A 1 71 ? -18.595 8.539 13.803 1.00 74.25 71 GLU A N 1
ATOM 531 C CA . GLU A 1 71 ? -17.137 8.615 13.544 1.00 74.25 71 GLU A CA 1
ATOM 532 C C . GLU A 1 71 ? -16.352 9.169 14.749 1.00 74.25 71 GLU A C 1
ATOM 534 O O . GLU A 1 71 ? -15.349 8.587 15.171 1.00 74.25 71 GLU A O 1
ATOM 539 N N . ASP A 1 72 ? -16.885 10.220 15.373 1.00 74.31 72 ASP A N 1
ATOM 540 C CA . ASP A 1 72 ? -16.305 10.846 16.563 1.00 74.31 72 ASP A CA 1
ATOM 541 C C . ASP A 1 72 ? -16.397 9.957 17.813 1.00 74.31 72 ASP A C 1
ATOM 543 O O . ASP A 1 72 ? -15.479 9.935 18.634 1.00 74.31 72 ASP A O 1
ATOM 547 N N . GLU A 1 73 ? -17.470 9.178 17.960 1.00 78.19 73 GLU A N 1
ATOM 548 C CA . GLU A 1 73 ? -17.637 8.216 19.055 1.00 78.19 73 GLU A CA 1
ATOM 549 C C . GLU A 1 73 ? -16.673 7.032 18.911 1.00 78.19 73 GLU A C 1
ATOM 551 O O . GLU A 1 73 ? -16.070 6.597 19.893 1.00 78.19 73 GLU A O 1
ATOM 556 N N . ALA A 1 74 ? -16.447 6.565 17.680 1.00 82.31 74 ALA A N 1
ATOM 557 C CA . ALA A 1 74 ? -15.447 5.546 17.386 1.00 82.31 74 ALA A CA 1
ATOM 558 C C . ALA A 1 74 ? -14.026 6.025 17.690 1.00 82.31 74 ALA A C 1
ATOM 560 O O . ALA A 1 74 ? -13.238 5.279 18.278 1.00 82.31 74 ALA A O 1
ATOM 561 N N . LEU A 1 75 ? -13.711 7.277 17.352 1.00 85.19 75 LEU A N 1
ATOM 562 C CA . LEU A 1 75 ? -12.411 7.870 17.640 1.00 85.19 75 LEU A CA 1
ATOM 563 C C . LEU A 1 75 ? -12.199 8.086 19.144 1.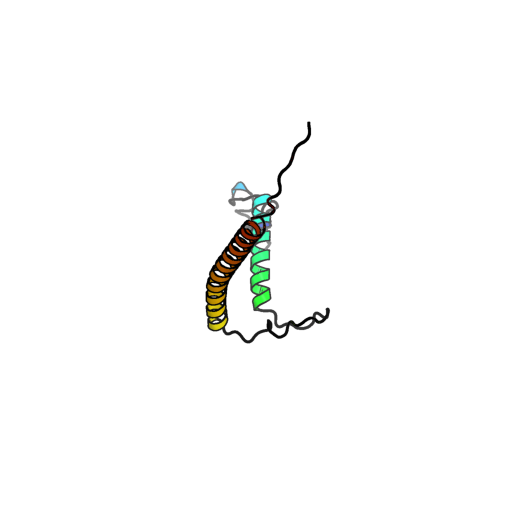00 85.19 75 LEU A C 1
ATOM 565 O O . LEU A 1 75 ? -11.153 7.711 19.678 1.00 85.19 75 LEU A O 1
ATOM 569 N N . ALA A 1 76 ? -13.193 8.639 19.841 1.00 86.94 76 ALA A N 1
ATOM 570 C CA . ALA A 1 76 ? -13.140 8.828 21.288 1.00 86.94 76 ALA A CA 1
ATOM 571 C C . ALA A 1 76 ? -12.971 7.490 22.024 1.00 86.94 76 ALA A C 1
ATOM 573 O O . ALA A 1 76 ? -12.158 7.383 22.945 1.00 86.94 76 ALA A O 1
ATOM 574 N N . HIS A 1 77 ? -13.676 6.449 21.576 1.00 80.62 77 HIS A N 1
ATOM 575 C CA . HIS A 1 77 ? -13.537 5.105 22.121 1.00 80.62 77 HIS A CA 1
ATOM 576 C C . HIS A 1 77 ? -12.153 4.503 21.836 1.00 80.62 77 HIS A C 1
ATOM 578 O O . HIS A 1 77 ? -11.554 3.919 22.734 1.00 80.62 77 HIS A O 1
ATOM 584 N N . ALA A 1 78 ? -11.593 4.691 20.635 1.00 80.44 78 ALA A N 1
ATOM 585 C CA . ALA A 1 78 ? -10.241 4.231 20.310 1.00 80.44 78 ALA A CA 1
ATOM 586 C C . ALA A 1 78 ? -9.171 4.879 21.209 1.00 80.44 78 ALA A C 1
ATOM 588 O O . ALA A 1 78 ? -8.304 4.180 21.733 1.00 80.44 78 ALA A O 1
ATOM 589 N N . LEU A 1 79 ? -9.269 6.191 21.456 1.00 82.31 79 LEU A N 1
ATOM 590 C CA . LEU A 1 79 ? -8.382 6.904 22.383 1.00 82.31 79 LEU A CA 1
ATOM 591 C C . LEU A 1 79 ? -8.541 6.396 23.824 1.00 82.31 79 LEU A C 1
ATOM 593 O O . LEU A 1 79 ? -7.546 6.179 24.519 1.00 82.31 79 LEU A O 1
ATOM 597 N N . ALA A 1 80 ? -9.781 6.156 24.261 1.00 82.94 80 ALA A N 1
ATOM 598 C CA . ALA A 1 80 ? -10.065 5.595 25.578 1.00 82.94 80 ALA A CA 1
ATOM 599 C C . ALA A 1 80 ? -9.521 4.165 25.733 1.00 82.94 80 ALA A C 1
ATOM 601 O O . ALA A 1 80 ? -8.969 3.849 26.785 1.00 82.94 80 ALA A O 1
ATOM 602 N N . ILE A 1 81 ? -9.613 3.326 24.694 1.00 81.06 81 ILE A N 1
ATOM 603 C CA . ILE A 1 81 ? -9.026 1.980 24.686 1.00 81.06 81 ILE A CA 1
ATOM 604 C C . ILE A 1 81 ? -7.508 2.066 24.807 1.00 81.06 81 ILE A C 1
ATOM 606 O O . ILE A 1 81 ? -6.952 1.377 25.648 1.00 81.06 81 ILE A O 1
ATOM 610 N N . SER A 1 82 ? -6.823 2.914 24.034 1.00 74.31 82 SER A N 1
ATOM 611 C CA . SER A 1 82 ? -5.360 3.026 24.140 1.00 74.31 82 SER A CA 1
ATOM 612 C C . SER A 1 82 ? -4.905 3.489 25.529 1.00 74.31 82 SER A C 1
ATOM 614 O O . SER A 1 82 ? -3.900 2.999 26.036 1.00 74.31 82 SER A O 1
ATOM 616 N N . MET A 1 83 ? -5.656 4.382 26.186 1.00 75.88 83 MET A N 1
ATOM 617 C CA . MET A 1 83 ? -5.369 4.770 27.573 1.00 75.88 83 MET A CA 1
ATOM 618 C C . MET A 1 83 ? -5.662 3.650 28.579 1.00 75.88 83 MET A C 1
ATOM 620 O O . MET A 1 83 ? -4.936 3.499 29.562 1.00 75.88 83 MET A O 1
ATOM 624 N N . GLN A 1 84 ? -6.724 2.875 28.355 1.00 69.62 84 GLN A N 1
ATOM 625 C CA . GLN A 1 84 ? -7.075 1.744 29.208 1.00 69.62 84 GLN A CA 1
ATOM 626 C C . GLN A 1 84 ? -6.143 0.553 29.007 1.00 69.62 84 GLN A C 1
ATOM 628 O O . GLN A 1 84 ? -5.867 -0.113 29.988 1.00 69.62 84 GLN A O 1
ATOM 633 N N . ASP A 1 85 ? -5.623 0.300 27.810 1.00 66.19 85 ASP A N 1
ATOM 634 C CA . ASP A 1 85 ? -4.649 -0.764 27.537 1.00 66.19 85 ASP A CA 1
ATOM 635 C C . ASP A 1 85 ? -3.293 -0.448 28.191 1.00 66.19 85 ASP A C 1
ATOM 637 O O . ASP A 1 85 ? -2.672 -1.310 28.812 1.00 66.19 85 ASP A O 1
ATOM 641 N N . GLU A 1 86 ? -2.877 0.823 28.195 1.00 60.91 86 GLU A N 1
ATOM 642 C CA . GLU A 1 86 ? -1.740 1.283 29.003 1.00 60.91 86 GLU A CA 1
ATOM 643 C C . GLU A 1 86 ? -2.023 1.110 30.509 1.00 60.91 86 GLU A C 1
ATOM 645 O O . GLU A 1 86 ? -1.188 0.582 31.240 1.00 60.91 86 GLU A O 1
ATOM 650 N N . ALA A 1 87 ? -3.219 1.464 30.993 1.00 64.25 87 ALA A N 1
ATOM 651 C CA . ALA A 1 87 ? -3.580 1.279 32.402 1.00 64.25 87 ALA A CA 1
ATOM 652 C C . ALA A 1 87 ? -3.728 -0.201 32.804 1.00 64.25 87 ALA A C 1
ATOM 654 O O . ALA A 1 87 ? -3.310 -0.579 33.894 1.00 64.25 87 ALA A O 1
ATOM 655 N N . GLN A 1 88 ? -4.281 -1.049 31.936 1.00 61.06 88 GLN A N 1
ATOM 656 C CA . GLN A 1 88 ? -4.466 -2.486 32.136 1.00 61.06 88 GLN A CA 1
ATOM 657 C C . GLN A 1 88 ? -3.135 -3.220 32.043 1.00 61.06 88 GLN A C 1
ATOM 659 O O . GLN A 1 88 ? -2.862 -4.058 32.893 1.00 61.06 88 GLN A O 1
ATOM 664 N N . SER A 1 89 ? -2.262 -2.873 31.096 1.00 67.69 89 SER A N 1
ATOM 665 C CA . SER A 1 89 ? -0.914 -3.441 31.026 1.00 67.69 89 SER A CA 1
ATOM 666 C C . SER A 1 89 ? -0.070 -3.038 32.237 1.00 67.69 89 SER A C 1
ATOM 668 O O . SER A 1 89 ? 0.664 -3.872 32.771 1.00 67.69 89 SER A O 1
ATOM 670 N N . VAL A 1 90 ? -0.207 -1.803 32.733 1.00 69.25 90 VAL A N 1
ATOM 671 C CA . VAL A 1 90 ? 0.418 -1.357 33.987 1.00 69.25 90 VAL A CA 1
ATOM 672 C C . VAL A 1 90 ? -0.184 -2.089 35.187 1.00 69.25 90 VAL A C 1
ATOM 674 O O . VAL A 1 90 ? 0.565 -2.609 36.008 1.00 69.25 90 VAL A O 1
ATOM 677 N N . GLN A 1 91 ? -1.508 -2.205 35.273 1.00 69.50 91 GLN A N 1
ATOM 678 C CA . GLN A 1 91 ? -2.196 -2.856 36.389 1.00 69.50 91 GLN A CA 1
ATOM 679 C C . GLN A 1 91 ? -1.987 -4.377 36.409 1.00 69.50 91 GLN A C 1
ATOM 681 O O . GLN A 1 91 ? -1.863 -4.964 37.479 1.00 69.50 91 GLN A O 1
ATOM 686 N N . GLU A 1 92 ? -1.878 -5.028 35.253 1.00 71.81 92 GLU A N 1
ATOM 687 C CA . GLU A 1 92 ? -1.558 -6.450 35.137 1.00 71.81 92 GLU A CA 1
ATOM 688 C C . GLU A 1 92 ? -0.082 -6.715 35.450 1.00 71.81 92 GLU A C 1
ATOM 690 O O . GLU A 1 92 ? 0.242 -7.686 36.140 1.00 71.81 92 GLU A O 1
ATOM 695 N N . ARG A 1 93 ? 0.827 -5.821 35.037 1.00 72.62 93 ARG A N 1
ATOM 696 C CA . ARG A 1 93 ? 2.230 -5.852 35.485 1.00 72.62 93 ARG A CA 1
ATOM 697 C C . ARG A 1 93 ? 2.339 -5.683 37.001 1.00 72.62 93 ARG A C 1
ATOM 699 O O . ARG A 1 93 ? 3.064 -6.453 37.632 1.00 72.62 93 ARG A O 1
ATOM 706 N N . ASP A 1 94 ? 1.600 -4.744 37.583 1.00 75.44 94 ASP A N 1
ATOM 707 C CA . ASP A 1 94 ? 1.608 -4.472 39.024 1.00 75.44 94 ASP A CA 1
ATOM 708 C C . ASP A 1 94 ? 0.979 -5.623 39.828 1.00 75.44 94 ASP A C 1
ATOM 710 O O . ASP A 1 94 ? 1.545 -6.088 40.817 1.00 75.44 94 ASP A O 1
ATOM 714 N N . ALA A 1 95 ? -0.124 -6.199 39.340 1.00 80.56 95 ALA A N 1
ATOM 715 C CA . ALA A 1 95 ? -0.747 -7.382 39.930 1.00 80.56 95 ALA A CA 1
ATOM 716 C C . ALA A 1 95 ? 0.173 -8.612 39.878 1.00 80.56 95 ALA A C 1
ATOM 718 O O . ALA A 1 95 ? 0.261 -9.360 40.857 1.00 80.56 95 ALA A O 1
ATOM 719 N N . ASN A 1 96 ? 0.889 -8.820 38.768 1.00 78.31 96 ASN A N 1
ATOM 720 C CA . ASN A 1 96 ? 1.872 -9.896 38.636 1.00 78.31 96 ASN A CA 1
ATOM 721 C C . ASN A 1 96 ? 3.061 -9.703 39.591 1.00 78.31 96 ASN A C 1
ATOM 723 O O . ASN A 1 96 ? 3.484 -10.665 40.242 1.00 78.31 96 ASN A O 1
ATOM 727 N N . LEU A 1 97 ? 3.550 -8.467 39.746 1.00 81.81 97 LEU A N 1
ATOM 728 C CA . LEU A 1 97 ? 4.593 -8.119 40.711 1.00 81.81 97 LEU A CA 1
ATOM 729 C C . LEU A 1 97 ? 4.124 -8.348 42.157 1.00 81.81 97 LEU A C 1
ATOM 731 O O . LEU A 1 97 ? 4.817 -9.005 42.936 1.00 81.81 97 LEU A O 1
ATOM 735 N N . ALA A 1 98 ? 2.922 -7.890 42.511 1.00 82.62 98 ALA A N 1
ATOM 736 C CA . ALA A 1 98 ? 2.336 -8.092 43.834 1.00 82.62 98 ALA A CA 1
ATOM 737 C C . ALA A 1 98 ? 2.173 -9.586 44.169 1.00 82.62 98 ALA A C 1
ATOM 739 O O . ALA A 1 98 ? 2.508 -10.019 45.276 1.00 82.62 98 ALA A O 1
ATOM 740 N N . ARG A 1 99 ? 1.741 -10.407 43.201 1.00 83.06 99 ARG A N 1
ATOM 741 C CA . ARG A 1 99 ? 1.646 -11.872 43.351 1.00 83.06 99 ARG A CA 1
ATOM 742 C C . ARG A 1 99 ? 3.010 -12.528 43.565 1.00 83.06 99 ARG A C 1
ATOM 744 O O . ARG A 1 99 ? 3.116 -13.447 44.381 1.00 83.06 99 ARG A O 1
ATOM 751 N N . ALA A 1 100 ? 4.042 -12.071 42.855 1.00 80.50 100 ALA A N 1
ATOM 752 C CA . ALA A 1 100 ? 5.410 -12.559 43.022 1.00 80.50 100 ALA A CA 1
ATOM 753 C C . ALA A 1 100 ? 5.959 -12.227 44.421 1.00 80.50 100 ALA A C 1
ATOM 755 O O . ALA A 1 100 ? 6.497 -13.102 45.101 1.00 80.50 100 ALA A O 1
ATOM 756 N N . LEU A 1 101 ? 5.728 -11.001 44.901 1.00 79.69 101 LEU A N 1
ATOM 757 C CA . LEU A 1 101 ? 6.136 -10.567 46.240 1.00 79.69 101 LEU A CA 1
ATOM 758 C C . LEU A 1 101 ? 5.388 -11.309 47.357 1.00 79.69 101 LEU A C 1
ATOM 760 O O . LEU A 1 101 ? 5.992 -11.665 48.370 1.00 79.69 101 LEU A O 1
ATOM 764 N N . MET A 1 102 ? 4.094 -11.595 47.180 1.00 73.75 102 MET A N 1
ATOM 765 C CA . MET A 1 102 ? 3.329 -12.399 48.141 1.00 73.75 102 MET A CA 1
ATOM 766 C C . MET A 1 102 ? 3.887 -13.819 48.263 1.00 73.75 102 MET A C 1
ATOM 768 O O . MET A 1 102 ? 4.047 -14.302 49.381 1.00 73.75 102 MET A O 1
ATOM 772 N N . ARG A 1 103 ? 4.265 -14.462 47.147 1.00 69.94 103 ARG A N 1
ATOM 773 C CA . ARG A 1 103 ? 4.915 -15.788 47.164 1.00 69.94 103 ARG A CA 1
ATOM 774 C C . ARG A 1 103 ? 6.241 -15.784 47.919 1.00 69.94 103 ARG A C 1
ATOM 776 O O . ARG A 1 103 ? 6.538 -16.744 48.620 1.00 69.94 103 ARG A O 1
ATOM 783 N N . GLN A 1 104 ? 7.009 -14.704 47.815 1.00 61.84 104 GLN A N 1
ATOM 784 C CA . GLN A 1 104 ? 8.265 -14.562 48.547 1.00 61.84 104 GLN A CA 1
ATOM 785 C C . GLN A 1 104 ? 8.047 -14.409 50.062 1.00 61.84 104 GLN A C 1
ATOM 787 O O . GLN A 1 104 ? 8.905 -14.803 50.846 1.00 61.84 104 GLN A O 1
ATOM 792 N N . ARG A 1 105 ? 6.883 -13.898 50.490 1.00 55.53 105 ARG A N 1
ATOM 793 C CA . ARG A 1 105 ? 6.559 -13.694 51.910 1.00 55.53 105 ARG A CA 1
ATOM 794 C C . ARG A 1 105 ? 5.993 -14.944 52.607 1.00 55.53 105 ARG A C 1
ATOM 796 O O . ARG A 1 105 ? 6.190 -15.075 53.807 1.00 55.53 105 ARG A O 1
ATOM 803 N N . VAL A 1 106 ? 5.374 -15.888 51.885 1.00 52.84 106 VAL A N 1
ATOM 804 C CA . VAL A 1 106 ? 4.950 -17.203 52.439 1.00 52.84 106 VAL A CA 1
ATOM 805 C C . VAL A 1 106 ? 6.055 -18.274 52.456 1.00 52.84 106 VAL A C 1
ATOM 807 O O . VAL A 1 106 ? 5.805 -19.404 52.859 1.00 52.84 106 VAL A O 1
ATOM 810 N N . GLY A 1 107 ? 7.287 -17.935 52.063 1.00 47.53 107 GLY A N 1
ATOM 811 C CA . GLY A 1 107 ? 8.463 -18.808 52.212 1.00 47.53 107 GLY A CA 1
ATOM 812 C C . GLY A 1 107 ? 9.330 -18.509 53.442 1.00 47.53 107 GLY A C 1
ATOM 813 O O . GLY A 1 107 ? 10.384 -19.121 53.601 1.00 47.53 107 GLY A O 1
ATOM 814 N N . GLY A 1 108 ? 8.930 -17.548 54.280 1.00 55.06 108 GLY A N 1
ATOM 815 C CA . GLY A 1 108 ? 9.597 -17.257 55.545 1.00 55.06 108 GLY A CA 1
ATOM 816 C C . GLY A 1 108 ? 9.061 -18.155 56.656 1.00 55.06 108 GLY A C 1
ATOM 8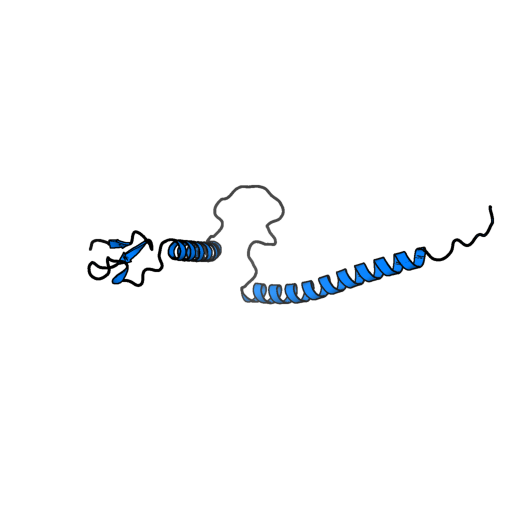17 O O . GLY A 1 108 ? 7.863 -18.162 56.899 1.00 55.06 108 GLY A O 1
ATOM 818 N N . GLU A 1 109 ? 9.969 -18.858 57.329 1.00 55.81 109 GLU A N 1
ATOM 819 C CA . GLU A 1 109 ? 9.759 -19.667 58.540 1.00 55.81 109 GLU A CA 1
ATOM 820 C C . GLU A 1 109 ? 9.125 -21.050 58.364 1.00 55.81 109 GLU A C 1
ATOM 822 O O . GLU A 1 109 ? 7.938 -21.255 58.576 1.00 55.81 109 GLU A O 1
ATOM 827 N N . GLN A 1 110 ? 9.997 -22.046 58.161 1.00 55.03 110 GLN A N 1
ATOM 828 C CA . GLN A 1 110 ? 9.968 -23.270 58.970 1.00 55.03 110 GLN A CA 1
ATOM 829 C C . GLN A 1 110 ? 11.394 -23.566 59.455 1.00 55.03 110 GLN A C 1
ATOM 831 O O . GLN A 1 110 ? 12.205 -24.198 58.783 1.00 55.03 110 GLN A O 1
ATOM 836 N N . ASN A 1 111 ? 11.707 -23.006 60.621 1.00 58.91 111 ASN A N 1
ATOM 837 C CA . ASN A 1 111 ? 12.886 -23.285 61.429 1.00 58.91 111 ASN A CA 1
ATOM 838 C C . ASN A 1 111 ? 12.702 -24.622 62.164 1.00 58.91 111 ASN A C 1
ATOM 840 O O . ASN A 1 111 ? 11.818 -24.700 63.009 1.00 58.91 111 ASN A O 1
ATOM 844 N N . SER A 1 112 ? 13.562 -25.617 61.915 1.00 52.47 112 SER A N 1
ATOM 845 C CA . SER A 1 112 ? 13.894 -26.650 62.916 1.00 52.47 112 SER A CA 1
ATOM 846 C C . SER A 1 112 ? 15.046 -27.560 62.468 1.00 52.47 112 SER A C 1
ATOM 848 O O . SER A 1 112 ? 14.861 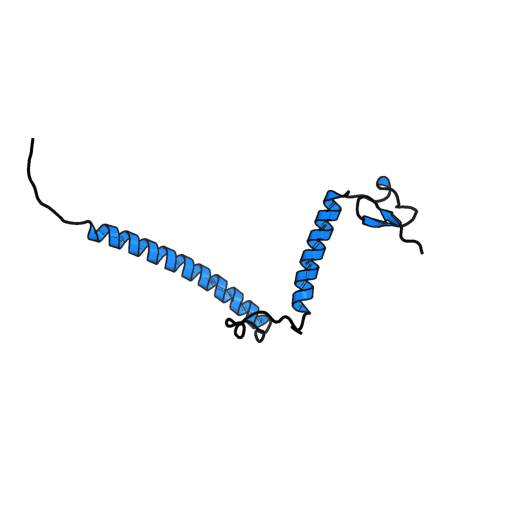-28.549 61.767 1.00 52.47 112 SER A O 1
ATOM 850 N N . ARG A 1 113 ? 16.250 -27.164 62.898 1.00 61.44 113 ARG A N 1
ATOM 851 C CA . ARG A 1 113 ? 17.343 -27.972 63.480 1.00 61.44 113 ARG A CA 1
ATOM 852 C C . ARG A 1 113 ? 17.176 -29.508 63.450 1.00 61.44 113 ARG A C 1
ATOM 854 O O . ARG A 1 113 ? 16.264 -30.020 64.088 1.00 61.44 113 ARG A O 1
ATOM 861 N N . CYS A 1 114 ? 18.159 -30.216 62.881 1.00 48.31 114 CYS A N 1
ATOM 862 C CA . CYS A 1 114 ? 19.141 -31.075 63.587 1.00 48.31 114 CYS A CA 1
ATOM 863 C C . CYS A 1 114 ? 19.682 -32.226 62.704 1.00 48.31 114 CYS A C 1
ATOM 865 O O . CYS A 1 114 ? 18.908 -33.079 62.301 1.00 48.31 114 CYS A O 1
ATOM 867 N N . ILE A 1 115 ? 21.019 -32.229 62.533 1.00 61.75 115 ILE A N 1
ATOM 868 C CA . ILE A 1 115 ? 22.009 -33.338 62.599 1.00 61.75 115 ILE A CA 1
ATOM 869 C C . ILE A 1 115 ? 21.785 -34.605 61.745 1.00 61.75 115 ILE A C 1
ATOM 871 O O . ILE A 1 115 ? 20.705 -35.174 61.775 1.00 61.75 115 ILE A O 1
ATOM 875 N N . ILE A 1 116 ? 22.884 -35.081 61.127 1.00 43.59 116 ILE A N 1
ATOM 876 C CA . ILE A 1 116 ? 23.280 -36.464 60.727 1.00 43.59 116 ILE A CA 1
ATOM 877 C C . ILE A 1 116 ? 23.904 -36.376 59.325 1.00 43.59 116 ILE A C 1
ATOM 879 O O . ILE A 1 116 ? 23.268 -35.849 58.421 1.00 43.59 116 ILE A O 1
ATOM 883 N N . SER A 1 117 ? 25.118 -36.839 59.033 1.00 44.56 117 SER A N 1
ATOM 884 C CA . SER A 1 117 ? 26.230 -37.444 59.778 1.00 44.56 117 SER A CA 1
ATOM 885 C C . SER A 1 117 ? 27.479 -37.304 58.909 1.00 44.56 117 SER A C 1
ATOM 887 O O . SER A 1 117 ? 27.311 -37.164 57.676 1.00 44.56 117 SER A O 1
#

pLDDT: mean 75.11, std 15.57, range [43.59, 93.38]